Protein AF-A0A0V8DMX0-F1 (afdb_monomer)

Structure (mmCIF, N/CA/C/O backbone):
data_AF-A0A0V8DMX0-F1
#
_entry.id   AF-A0A0V8DMX0-F1
#
loop_
_atom_site.group_PDB
_atom_site.id
_atom_site.type_symbol
_atom_site.label_atom_id
_atom_s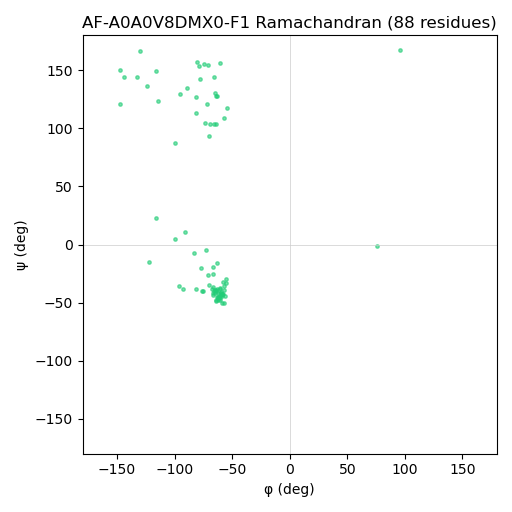ite.label_alt_id
_atom_site.label_comp_id
_atom_site.label_asym_id
_atom_site.label_entity_id
_atom_site.label_seq_id
_atom_site.pdbx_PDB_ins_code
_atom_site.Cartn_x
_atom_site.Cartn_y
_atom_site.Cartn_z
_atom_site.occupancy
_atom_site.B_iso_or_equiv
_atom_site.auth_seq_id
_atom_site.auth_comp_id
_atom_site.auth_asym_id
_atom_site.auth_atom_id
_atom_site.pdbx_PDB_model_num
ATOM 1 N N . MET A 1 1 ? 15.510 7.683 -43.086 1.00 52.50 1 MET A N 1
ATOM 2 C CA . MET A 1 1 ? 16.169 7.151 -41.869 1.00 52.50 1 MET A CA 1
ATOM 3 C C . MET A 1 1 ? 16.702 5.768 -42.197 1.00 52.50 1 MET A C 1
ATOM 5 O O . MET A 1 1 ? 15.938 4.951 -42.692 1.00 52.50 1 MET A O 1
ATOM 9 N N . ASN A 1 2 ? 17.999 5.542 -41.999 1.00 59.66 2 ASN A N 1
ATOM 10 C CA . ASN A 1 2 ? 18.715 4.358 -42.490 1.00 59.66 2 ASN A CA 1
ATOM 11 C C . ASN A 1 2 ? 18.447 3.141 -41.580 1.00 59.66 2 ASN A C 1
ATOM 13 O O . ASN A 1 2 ? 18.166 3.317 -40.392 1.00 59.66 2 ASN A O 1
ATOM 17 N N . GLN A 1 3 ? 18.542 1.920 -42.120 1.00 61.50 3 GLN A N 1
ATOM 18 C CA . GLN A 1 3 ? 18.227 0.663 -41.412 1.00 61.50 3 GLN A CA 1
A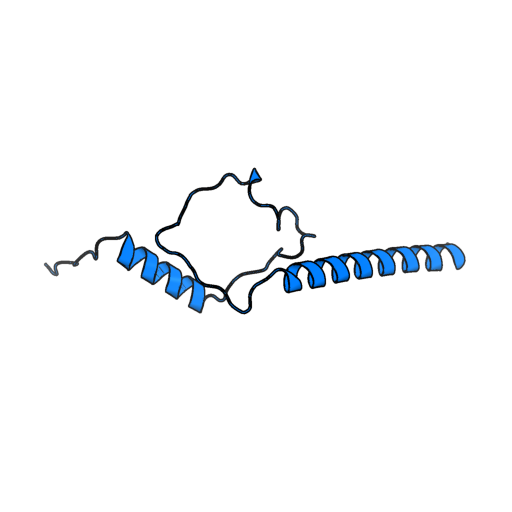TOM 19 C C . GLN A 1 3 ? 19.005 0.486 -40.090 1.00 61.50 3 GLN A C 1
ATOM 21 O O . GLN A 1 3 ? 18.457 -0.018 -39.109 1.00 61.50 3 GLN A O 1
ATOM 26 N N . GLU A 1 4 ? 20.237 0.990 -40.014 1.00 60.31 4 GLU A N 1
ATOM 27 C CA . GLU A 1 4 ? 21.072 0.946 -38.805 1.00 60.31 4 GLU A CA 1
ATOM 28 C C . GLU A 1 4 ? 20.512 1.797 -37.649 1.00 60.31 4 GLU A C 1
ATOM 30 O O . GLU A 1 4 ? 20.527 1.376 -36.490 1.00 60.31 4 GLU A O 1
ATOM 35 N N . GLY A 1 5 ? 19.920 2.959 -37.952 1.00 61.62 5 GLY A N 1
ATOM 36 C CA . GLY A 1 5 ? 19.305 3.835 -36.946 1.00 61.62 5 GLY A CA 1
ATOM 37 C C . GLY A 1 5 ? 18.007 3.268 -36.355 1.00 61.62 5 GLY A C 1
ATOM 38 O O . GLY A 1 5 ? 17.659 3.553 -35.208 1.00 61.62 5 GLY A O 1
ATOM 39 N N . ILE A 1 6 ? 17.304 2.423 -37.115 1.00 63.62 6 ILE A N 1
ATOM 40 C CA . ILE A 1 6 ? 16.083 1.735 -36.670 1.00 63.62 6 ILE A CA 1
ATOM 41 C C . ILE A 1 6 ? 16.444 0.587 -35.709 1.00 63.62 6 ILE A C 1
ATOM 43 O O . ILE A 1 6 ? 15.796 0.423 -34.673 1.00 63.62 6 ILE A O 1
ATOM 47 N N . SER A 1 7 ? 17.524 -0.149 -35.995 1.00 68.00 7 SER A N 1
ATOM 48 C CA . SER A 1 7 ? 18.028 -1.238 -35.144 1.00 68.00 7 SER A CA 1
ATOM 49 C C . SER A 1 7 ? 18.492 -0.742 -33.763 1.00 68.00 7 SER A C 1
ATOM 51 O O . SER A 1 7 ? 18.080 -1.282 -32.732 1.00 68.00 7 SER A O 1
ATOM 53 N N . ALA A 1 8 ? 19.254 0.359 -33.717 1.00 73.31 8 ALA A N 1
ATOM 54 C CA . ALA A 1 8 ? 19.721 0.957 -32.461 1.00 73.31 8 ALA A CA 1
ATOM 55 C C . ALA A 1 8 ? 18.569 1.469 -31.570 1.00 73.31 8 ALA A C 1
ATOM 57 O O . ALA A 1 8 ? 18.588 1.298 -30.348 1.00 73.31 8 ALA A O 1
ATOM 58 N N . SER A 1 9 ? 17.527 2.049 -32.179 1.00 80.31 9 SER A N 1
ATOM 59 C CA . SER A 1 9 ? 16.322 2.506 -31.470 1.00 80.31 9 SER A CA 1
ATOM 60 C C . SER A 1 9 ? 15.546 1.343 -30.842 1.00 80.31 9 SER A C 1
ATOM 62 O O . SER A 1 9 ? 15.113 1.423 -29.689 1.00 80.31 9 SER A O 1
ATOM 64 N N . ASN A 1 10 ? 15.423 0.227 -31.565 1.00 84.62 10 ASN A N 1
ATOM 65 C CA . ASN A 1 10 ? 14.764 -0.976 -31.062 1.00 84.62 10 ASN A CA 1
ATOM 66 C C . ASN A 1 10 ? 15.546 -1.619 -29.911 1.00 84.62 10 ASN A C 1
ATOM 68 O O . ASN A 1 10 ? 14.948 -1.974 -28.894 1.00 84.62 10 ASN A O 1
ATOM 72 N N . HIS A 1 11 ? 16.877 -1.688 -30.014 1.00 88.88 11 HIS A N 1
ATOM 73 C CA . HIS A 1 11 ? 17.724 -2.193 -28.933 1.00 88.88 11 HIS A CA 1
ATOM 74 C C . HIS A 1 11 ? 17.553 -1.381 -27.636 1.00 88.88 11 HIS A C 1
ATOM 76 O O . HIS A 1 11 ? 17.401 -1.951 -26.554 1.00 88.88 11 HIS A O 1
ATOM 82 N N . LEU A 1 12 ? 17.495 -0.047 -27.738 1.00 91.69 12 LEU A N 1
ATOM 83 C CA . LEU A 1 12 ? 17.283 0.827 -26.581 1.00 91.69 12 LEU A CA 1
ATOM 84 C C . LEU A 1 12 ? 15.909 0.619 -25.925 1.00 91.69 12 LEU A C 1
ATOM 86 O O . LEU A 1 12 ? 15.809 0.640 -24.698 1.00 91.69 12 LEU A O 1
ATOM 90 N N . LYS A 1 13 ? 14.852 0.415 -26.721 1.00 92.12 13 LYS A N 1
ATOM 91 C CA . LYS A 1 13 ? 13.509 0.112 -26.199 1.00 92.12 13 LYS A CA 1
ATOM 92 C C . LYS A 1 13 ? 13.490 -1.217 -25.447 1.00 92.12 13 LYS A C 1
ATOM 94 O O . LYS A 1 13 ? 13.041 -1.250 -24.307 1.00 92.12 13 LYS A O 1
ATOM 99 N N . ILE A 1 14 ? 14.047 -2.274 -26.041 1.00 93.69 14 ILE A N 1
ATOM 100 C CA . ILE A 1 14 ? 14.123 -3.604 -25.416 1.00 93.69 14 ILE A CA 1
ATOM 101 C C . ILE A 1 14 ? 14.890 -3.536 -24.092 1.00 93.69 14 ILE A C 1
ATOM 103 O O . ILE A 1 14 ? 14.447 -4.099 -23.094 1.00 93.69 14 ILE A O 1
ATOM 107 N N . LYS A 1 15 ? 16.008 -2.802 -24.053 1.00 94.69 15 LYS A N 1
ATOM 108 C CA . LYS A 1 15 ? 16.784 -2.616 -22.821 1.00 94.69 15 LYS A CA 1
ATOM 109 C C . LYS A 1 15 ? 15.959 -1.950 -21.713 1.00 94.69 15 LYS A C 1
ATOM 111 O O . LYS A 1 15 ? 15.997 -2.413 -20.578 1.00 94.69 15 LYS A O 1
ATOM 116 N N . LYS A 1 16 ? 15.182 -0.910 -22.038 1.00 91.88 16 LYS A N 1
ATOM 117 C CA . LYS A 1 16 ? 14.306 -0.228 -21.068 1.00 91.88 16 LYS A CA 1
ATOM 118 C C . LYS A 1 16 ? 13.230 -1.158 -20.498 1.00 91.88 16 LYS A C 1
ATOM 120 O O . LYS A 1 16 ? 13.036 -1.170 -19.287 1.00 91.88 16 LYS A O 1
ATOM 125 N N . GLU A 1 17 ? 12.575 -1.947 -21.346 1.00 92.50 17 GLU A N 1
ATOM 126 C CA . GLU A 1 17 ? 11.565 -2.931 -20.920 1.00 92.50 17 GLU A CA 1
ATOM 127 C C . GLU A 1 17 ? 12.171 -4.040 -20.047 1.00 92.50 17 GLU A C 1
ATOM 129 O O . GLU A 1 17 ? 11.599 -4.436 -19.028 1.00 92.50 17 GLU A O 1
ATOM 134 N N . LEU A 1 18 ? 13.372 -4.507 -20.403 1.00 95.38 18 LEU A N 1
ATOM 135 C CA . LEU A 1 18 ? 14.120 -5.486 -19.617 1.00 95.38 18 LEU A CA 1
ATOM 136 C C . LEU A 1 18 ? 14.461 -4.935 -18.225 1.00 95.38 18 LEU A C 1
ATOM 138 O O . LEU A 1 18 ? 14.264 -5.619 -17.220 1.00 95.38 18 LEU A O 1
ATOM 142 N N . ASP A 1 19 ? 14.953 -3.698 -18.158 1.00 93.94 19 ASP A N 1
ATOM 143 C CA . ASP A 1 19 ? 15.293 -3.042 -16.895 1.00 93.94 19 ASP A CA 1
ATOM 144 C C . ASP A 1 19 ? 14.044 -2.804 -16.032 1.00 93.94 19 ASP A C 1
ATOM 146 O O . ASP A 1 19 ? 14.078 -3.037 -14.821 1.00 93.94 19 ASP A O 1
ATOM 150 N N . TYR A 1 20 ? 12.916 -2.426 -16.641 1.00 92.00 20 TYR A N 1
ATOM 151 C CA . TYR A 1 20 ? 11.635 -2.324 -15.940 1.00 92.00 20 TYR A CA 1
ATOM 152 C C . TYR A 1 20 ? 11.184 -3.681 -15.384 1.00 92.00 20 TYR A C 1
ATOM 154 O O . TYR A 1 20 ? 10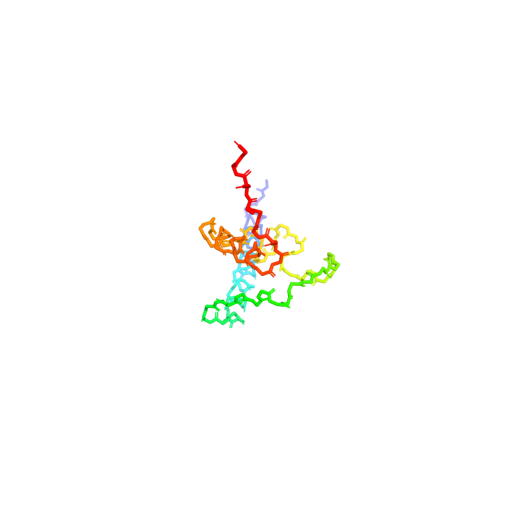.893 -3.790 -14.194 1.00 92.00 20 TYR A O 1
ATOM 162 N N . THR A 1 21 ? 11.223 -4.738 -16.196 1.00 94.38 21 THR A N 1
ATOM 163 C CA . THR A 1 21 ? 10.836 -6.094 -15.776 1.00 94.38 21 THR A CA 1
ATOM 164 C C . THR A 1 21 ? 11.694 -6.590 -14.611 1.00 94.38 21 THR A C 1
ATOM 166 O O . THR A 1 21 ? 11.176 -7.149 -13.644 1.00 94.38 21 THR A O 1
ATOM 169 N N . LYS A 1 22 ? 13.007 -6.326 -14.641 1.00 95.88 22 LYS A N 1
ATOM 170 C CA . LYS A 1 22 ? 13.910 -6.639 -13.522 1.00 95.88 22 LYS A CA 1
ATOM 171 C C . LYS A 1 22 ? 13.516 -5.908 -12.239 1.00 95.88 22 LYS A C 1
ATOM 173 O O . LYS A 1 22 ? 13.539 -6.519 -11.172 1.00 95.88 22 LYS A O 1
ATOM 178 N N . ARG A 1 23 ? 13.136 -4.625 -12.328 1.00 93.88 23 ARG A N 1
ATOM 179 C CA . ARG A 1 23 ? 12.621 -3.871 -11.170 1.00 93.88 23 ARG A CA 1
ATOM 180 C C . ARG A 1 23 ? 11.346 -4.503 -10.619 1.00 93.88 23 ARG A C 1
ATOM 182 O O . ARG A 1 23 ? 11.259 -4.683 -9.410 1.00 93.88 23 ARG A O 1
ATOM 189 N N . VAL A 1 24 ? 10.408 -4.885 -11.489 1.00 93.25 24 VAL A N 1
ATOM 190 C CA . VAL A 1 24 ? 9.150 -5.542 -11.092 1.00 93.25 24 VAL A CA 1
ATOM 191 C C . VAL A 1 24 ? 9.422 -6.839 -10.331 1.00 93.25 24 VAL A C 1
ATOM 193 O O . VAL A 1 24 ? 8.923 -7.016 -9.222 1.00 93.25 24 VAL A O 1
ATOM 196 N N . ILE A 1 25 ? 10.268 -7.716 -10.879 1.00 95.12 25 ILE A N 1
ATOM 197 C CA . ILE A 1 25 ? 10.642 -8.986 -10.236 1.00 95.12 25 ILE A CA 1
ATOM 198 C C . ILE A 1 25 ? 11.287 -8.736 -8.869 1.00 95.12 25 ILE A C 1
ATOM 200 O O . ILE A 1 25 ? 10.954 -9.402 -7.890 1.00 95.12 25 ILE A O 1
ATOM 204 N N . ASN A 1 26 ? 12.194 -7.761 -8.787 1.00 94.38 26 ASN A N 1
ATOM 205 C CA . ASN A 1 26 ? 12.861 -7.424 -7.537 1.00 94.38 26 ASN A CA 1
ATOM 206 C C . ASN A 1 26 ? 11.879 -6.929 -6.464 1.00 94.38 26 ASN A C 1
ATOM 208 O O . ASN A 1 26 ? 12.002 -7.333 -5.311 1.00 94.38 26 ASN A O 1
ATOM 212 N N . GLU A 1 27 ? 10.900 -6.093 -6.821 1.00 91.88 27 GLU A N 1
ATOM 213 C CA . GLU A 1 27 ? 9.872 -5.653 -5.869 1.00 91.88 27 GLU A CA 1
ATOM 214 C C . GLU A 1 27 ? 8.970 -6.804 -5.422 1.00 91.88 27 GLU A C 1
ATOM 216 O O . GLU A 1 27 ? 8.745 -6.955 -4.224 1.00 91.88 27 GLU A O 1
ATOM 221 N N . ILE A 1 28 ? 8.531 -7.672 -6.340 1.00 90.81 28 ILE A N 1
ATOM 222 C CA . ILE A 1 28 ? 7.737 -8.864 -5.991 1.00 90.81 28 ILE A CA 1
ATOM 223 C C . ILE A 1 28 ? 8.502 -9.755 -5.002 1.00 90.81 28 ILE A C 1
ATOM 225 O O . ILE A 1 28 ? 7.929 -10.204 -4.012 1.00 90.81 28 ILE A O 1
ATOM 229 N N . ASN A 1 29 ? 9.806 -9.959 -5.214 1.00 92.88 29 ASN A N 1
ATOM 230 C CA . ASN A 1 29 ? 10.639 -10.788 -4.337 1.00 92.88 29 ASN A CA 1
ATOM 231 C C . ASN A 1 29 ? 10.820 -10.208 -2.925 1.00 92.88 29 ASN A C 1
ATOM 233 O O . ASN A 1 29 ? 11.065 -10.961 -1.984 1.00 92.88 29 ASN A O 1
ATOM 237 N N . LYS A 1 30 ? 10.707 -8.885 -2.754 1.00 90.25 30 LYS A N 1
ATOM 238 C CA . LYS A 1 30 ? 10.751 -8.240 -1.429 1.00 90.25 30 LYS A CA 1
ATOM 239 C C . LYS A 1 30 ? 9.439 -8.391 -0.659 1.00 90.25 30 LYS A C 1
ATOM 241 O O . LYS A 1 30 ? 9.426 -8.212 0.561 1.00 90.25 30 LYS A O 1
ATOM 246 N N . MET A 1 31 ? 8.333 -8.671 -1.347 1.00 88.06 31 MET A N 1
ATOM 247 C CA . MET A 1 31 ? 7.019 -8.770 -0.722 1.00 88.06 31 MET A CA 1
ATOM 248 C C . MET A 1 31 ? 6.842 -10.103 0.001 1.00 88.06 31 MET A C 1
ATOM 250 O O . MET A 1 31 ? 7.270 -11.164 -0.449 1.00 88.06 31 MET A O 1
ATOM 254 N N . LYS A 1 32 ? 6.159 -10.054 1.146 1.00 87.94 32 LYS A N 1
ATOM 255 C CA . LYS A 1 32 ? 5.759 -11.262 1.870 1.00 87.94 32 LYS A CA 1
ATOM 256 C C . LYS A 1 32 ? 4.595 -11.943 1.150 1.00 87.94 32 LYS A C 1
ATOM 258 O O . LYS A 1 32 ? 3.809 -11.303 0.453 1.00 87.94 32 LYS A O 1
ATOM 263 N N . LYS A 1 33 ? 4.453 -13.253 1.365 1.00 86.69 33 LYS A N 1
ATOM 264 C CA . LYS A 1 33 ? 3.296 -14.013 0.885 1.00 86.69 33 LYS A CA 1
ATOM 265 C C . LYS A 1 33 ? 2.055 -13.604 1.688 1.00 86.69 33 LYS A C 1
ATOM 267 O O . LYS A 1 33 ? 1.795 -14.151 2.756 1.00 86.69 33 LYS A O 1
ATOM 272 N N . GLY A 1 34 ? 1.314 -12.637 1.155 1.00 85.81 34 GLY A N 1
ATOM 273 C CA . GLY A 1 34 ? 0.119 -12.062 1.771 1.00 85.81 34 GLY A CA 1
ATOM 274 C C . GLY A 1 34 ? 0.392 -10.774 2.551 1.00 85.81 34 GLY A C 1
ATOM 275 O O . GLY A 1 34 ? 1.534 -10.426 2.848 1.00 85.81 34 GLY A O 1
ATOM 276 N N . SER A 1 35 ? -0.693 -10.081 2.893 1.00 85.56 35 SER A N 1
ATOM 277 C CA . SER A 1 35 ? -0.670 -8.784 3.573 1.00 85.56 35 SER A CA 1
ATOM 278 C C . SER A 1 35 ? -1.652 -8.782 4.740 1.00 85.56 35 SER A C 1
ATOM 280 O O . SER A 1 35 ? -2.727 -9.371 4.654 1.00 85.56 35 SER A O 1
ATOM 282 N N . ILE A 1 36 ? -1.288 -8.098 5.825 1.00 89.62 36 ILE A N 1
ATOM 283 C CA . ILE A 1 36 ? -2.136 -7.883 7.003 1.00 89.62 36 ILE A CA 1
ATOM 284 C C . ILE A 1 36 ? -2.223 -6.375 7.227 1.00 89.62 36 ILE A C 1
ATOM 286 O O . ILE A 1 36 ? -1.211 -5.679 7.140 1.00 89.62 36 ILE A O 1
ATOM 290 N N . VAL A 1 37 ? -3.422 -5.875 7.517 1.00 88.38 37 VAL A N 1
ATOM 291 C CA . VAL A 1 37 ? -3.640 -4.463 7.850 1.00 88.38 37 VAL A CA 1
ATOM 292 C C . VAL A 1 37 ? -3.636 -4.295 9.367 1.00 88.38 37 VAL A C 1
ATOM 294 O O . VAL A 1 37 ? -4.346 -5.004 10.080 1.00 88.38 37 VAL A O 1
ATOM 297 N N . LEU A 1 38 ? -2.846 -3.342 9.865 1.00 91.88 38 LEU A N 1
ATOM 298 C CA . LEU A 1 38 ? -2.751 -3.011 11.288 1.00 91.88 38 LEU A CA 1
ATOM 299 C C . LEU A 1 38 ? -3.605 -1.776 11.592 1.00 91.88 38 LEU A C 1
ATOM 301 O O . LEU A 1 38 ? -3.115 -0.650 11.575 1.00 91.88 38 LEU A O 1
ATOM 305 N N . MET A 1 39 ? -4.893 -1.992 11.878 1.00 89.88 39 MET A N 1
ATOM 306 C CA . MET A 1 39 ? -5.873 -0.908 12.065 1.00 89.88 39 MET A CA 1
ATOM 307 C C . MET A 1 39 ? -5.485 0.084 13.169 1.00 89.88 39 MET A C 1
ATOM 309 O O . MET A 1 39 ? -5.699 1.277 13.020 1.00 89.88 39 MET A O 1
ATOM 313 N N . GLY A 1 40 ? -4.854 -0.384 14.249 1.00 89.31 40 GLY A N 1
ATOM 314 C CA . GLY A 1 40 ? -4.404 0.482 15.346 1.00 89.31 40 GLY A CA 1
ATOM 315 C C . GLY A 1 40 ? -3.191 1.367 15.026 1.00 89.31 40 GLY A C 1
ATOM 316 O O . GLY A 1 40 ? -2.786 2.150 15.878 1.00 89.31 40 GLY A O 1
ATOM 317 N N . GLN A 1 41 ? -2.582 1.234 13.841 1.00 92.00 41 GLN A N 1
ATOM 318 C CA . GLN A 1 41 ? -1.359 1.948 13.440 1.00 92.00 41 GLN A CA 1
ATOM 319 C C . GLN A 1 41 ? -1.577 2.893 12.251 1.00 92.00 41 GLN A C 1
ATOM 321 O O . GLN A 1 41 ? -0.638 3.234 11.529 1.00 92.00 41 GLN A O 1
ATOM 326 N N . ILE A 1 42 ? -2.816 3.326 12.029 1.00 92.12 42 ILE A N 1
ATOM 327 C CA . ILE A 1 42 ? -3.111 4.321 11.001 1.00 92.12 42 ILE A CA 1
ATOM 328 C C . ILE A 1 42 ? -2.446 5.637 11.386 1.00 92.12 42 ILE A C 1
ATOM 330 O O . ILE A 1 42 ? -2.566 6.112 12.514 1.00 92.12 42 ILE A O 1
ATOM 334 N N . THR A 1 43 ? -1.728 6.225 10.436 1.00 94.25 43 THR A N 1
ATOM 335 C CA . THR A 1 43 ? -0.976 7.451 10.667 1.00 94.25 43 THR A CA 1
ATOM 336 C C . THR A 1 43 ? -0.932 8.315 9.418 1.00 94.25 43 THR A C 1
ATOM 338 O O . THR A 1 43 ? -0.961 7.819 8.289 1.00 94.25 43 THR A O 1
ATOM 341 N N . THR A 1 44 ? -0.843 9.623 9.627 1.00 96.25 44 THR A N 1
ATOM 342 C CA . THR A 1 44 ? -0.631 10.587 8.553 1.00 96.25 44 THR A CA 1
ATOM 343 C C . THR A 1 44 ? 0.851 10.632 8.215 1.00 96.25 44 THR A C 1
ATOM 345 O O . THR A 1 44 ? 1.696 10.871 9.077 1.00 96.25 44 THR A O 1
ATOM 348 N N . ILE A 1 45 ? 1.178 10.452 6.938 1.00 96.44 45 ILE A N 1
ATOM 349 C CA . ILE A 1 45 ? 2.546 10.579 6.438 1.00 96.44 45 ILE A CA 1
ATOM 350 C C . ILE A 1 45 ? 2.653 11.727 5.437 1.00 96.44 45 ILE A C 1
ATOM 352 O O . ILE A 1 45 ? 1.721 12.034 4.696 1.00 96.44 45 ILE A O 1
ATOM 356 N N . SER A 1 46 ? 3.829 12.348 5.384 1.00 97.75 46 SER A N 1
ATOM 357 C CA . SER A 1 46 ? 4.183 13.262 4.297 1.00 97.75 46 SER A CA 1
ATOM 358 C C . SER A 1 46 ? 4.276 12.499 2.971 1.00 97.75 46 SER A C 1
ATOM 360 O O . SER A 1 46 ? 4.803 11.386 2.931 1.00 97.75 46 SER A O 1
ATOM 362 N N . LYS A 1 47 ? 3.866 13.141 1.867 1.00 93.25 47 LYS A N 1
ATOM 363 C CA . LYS A 1 47 ? 4.029 12.600 0.504 1.00 93.25 47 LYS A CA 1
ATOM 364 C C . LYS A 1 47 ? 5.487 12.243 0.183 1.00 93.25 47 LYS A C 1
ATOM 366 O O . LYS A 1 47 ? 5.724 11.298 -0.556 1.00 93.25 47 LYS A O 1
ATOM 371 N N . MET A 1 48 ? 6.463 12.939 0.779 1.00 94.69 48 MET A N 1
ATOM 372 C CA . MET A 1 48 ? 7.894 12.660 0.576 1.00 94.69 48 MET A CA 1
ATOM 373 C C . MET A 1 48 ? 8.338 11.298 1.131 1.00 94.69 48 MET A C 1
ATOM 375 O O . MET A 1 48 ? 9.387 10.801 0.729 1.00 94.69 48 MET A O 1
ATOM 379 N N . ARG A 1 49 ? 7.567 10.696 2.051 1.00 95.88 49 ARG A N 1
ATOM 380 C CA . ARG A 1 49 ? 7.854 9.365 2.615 1.00 95.88 49 ARG A CA 1
ATOM 381 C C . ARG A 1 49 ? 7.362 8.215 1.730 1.00 95.88 49 ARG A C 1
ATOM 383 O O . ARG A 1 49 ? 7.659 7.064 2.033 1.00 95.88 49 ARG A O 1
ATOM 390 N N . ILE A 1 50 ? 6.618 8.501 0.660 1.00 93.19 50 ILE A N 1
ATOM 391 C CA . ILE A 1 50 ? 6.182 7.491 -0.308 1.00 93.19 50 ILE A CA 1
ATOM 392 C C . ILE A 1 50 ? 7.348 7.239 -1.273 1.00 93.19 50 ILE A C 1
ATOM 394 O O . ILE A 1 50 ? 7.768 8.139 -2.002 1.00 93.19 50 ILE A O 1
ATOM 398 N N . TYR A 1 51 ? 7.919 6.030 -1.233 1.00 91.00 51 TYR A N 1
ATOM 399 C CA . TYR A 1 51 ? 9.102 5.673 -2.028 1.00 91.00 51 TYR A CA 1
ATOM 400 C C . TYR A 1 51 ? 8.770 5.035 -3.381 1.00 91.00 51 TYR A C 1
ATOM 402 O O . TYR A 1 51 ? 9.447 5.338 -4.360 1.00 91.00 51 TYR A O 1
ATOM 410 N N . ASP A 1 52 ? 7.742 4.192 -3.427 1.00 90.31 52 ASP A N 1
ATOM 411 C CA . ASP A 1 52 ? 7.187 3.572 -4.631 1.00 90.31 52 ASP A CA 1
ATOM 412 C C . ASP A 1 52 ? 5.671 3.399 -4.386 1.00 90.31 52 ASP A C 1
ATOM 414 O O . ASP A 1 52 ? 5.309 2.790 -3.372 1.00 90.31 52 ASP A O 1
ATOM 418 N N . PRO A 1 53 ? 4.778 3.979 -5.209 1.00 93.44 53 PRO A N 1
ATOM 419 C CA . PRO A 1 53 ? 5.057 4.765 -6.411 1.00 93.44 53 PRO A CA 1
ATOM 420 C C . PRO A 1 53 ? 5.243 6.267 -6.123 1.00 93.44 53 PRO A C 1
ATOM 422 O O . PRO A 1 53 ? 4.435 6.884 -5.427 1.00 93.44 53 PRO A O 1
ATOM 425 N N . LYS A 1 54 ? 6.273 6.888 -6.712 1.00 91.94 54 LYS A N 1
ATOM 426 C CA . LYS A 1 54 ? 6.415 8.358 -6.803 1.00 91.94 54 LYS A CA 1
ATOM 427 C C . LYS A 1 54 ? 5.896 8.884 -8.138 1.00 91.94 54 LYS A C 1
ATOM 429 O O . LYS A 1 54 ? 5.321 9.970 -8.204 1.00 91.94 54 LYS A O 1
ATOM 434 N N . ASN A 1 55 ? 6.096 8.102 -9.197 1.00 89.50 55 ASN A N 1
ATOM 435 C CA . ASN A 1 55 ? 5.858 8.480 -10.582 1.00 89.50 55 ASN A CA 1
ATOM 436 C C . ASN A 1 55 ? 5.014 7.411 -11.291 1.00 89.50 55 ASN A C 1
ATOM 438 O O . ASN A 1 55 ? 4.923 6.265 -10.858 1.00 89.50 55 ASN A O 1
ATOM 44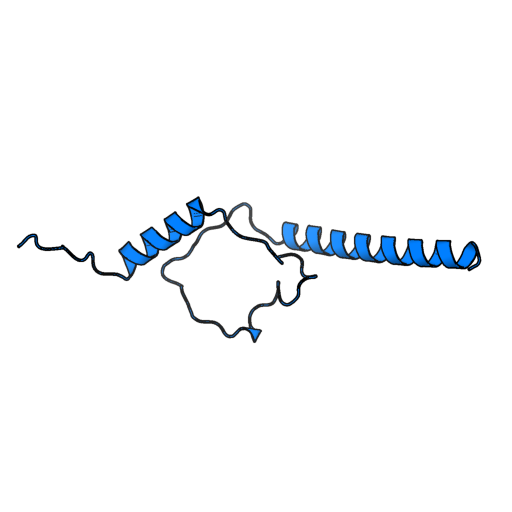2 N N . LYS A 1 56 ? 4.486 7.742 -12.477 1.00 87.44 56 LYS A N 1
ATOM 443 C CA . LYS A 1 56 ? 3.712 6.792 -13.298 1.00 87.44 56 LYS A CA 1
ATOM 444 C C . LYS A 1 56 ? 4.509 5.570 -13.794 1.00 87.44 56 LYS A C 1
ATOM 446 O O . LYS A 1 56 ? 3.911 4.600 -14.244 1.00 87.44 56 LYS A O 1
ATOM 451 N N . PHE A 1 57 ? 5.837 5.636 -13.740 1.00 87.25 57 PHE A N 1
ATOM 452 C CA . PHE A 1 57 ? 6.757 4.590 -14.206 1.00 87.25 57 PHE A CA 1
ATOM 453 C C . PHE A 1 57 ? 7.305 3.714 -13.068 1.00 87.25 57 PHE A C 1
ATOM 455 O O . PHE A 1 57 ? 8.200 2.890 -13.285 1.00 87.25 57 PHE A O 1
ATOM 462 N N . ASP A 1 58 ? 6.830 3.934 -11.843 1.00 91.56 58 ASP A N 1
ATOM 463 C CA . ASP A 1 58 ? 7.205 3.104 -10.707 1.00 91.56 58 ASP A CA 1
ATOM 464 C C . ASP A 1 58 ? 6.414 1.804 -10.675 1.00 91.56 58 ASP A C 1
ATOM 466 O O . ASP A 1 58 ? 5.355 1.680 -11.294 1.00 91.56 58 ASP A O 1
ATOM 470 N N . VAL A 1 59 ? 6.984 0.805 -10.006 1.00 93.06 59 VAL A N 1
ATOM 471 C CA . VAL A 1 59 ? 6.524 -0.580 -10.110 1.00 93.06 59 VAL A CA 1
ATOM 472 C C . VAL A 1 59 ? 5.137 -0.740 -9.502 1.00 93.06 59 VAL A C 1
ATOM 474 O O . VAL A 1 59 ? 4.310 -1.457 -10.061 1.00 93.06 59 VAL A O 1
ATOM 477 N N . LEU A 1 60 ? 4.859 -0.050 -8.394 1.00 91.88 60 LEU A N 1
ATOM 478 C CA . LEU A 1 60 ? 3.580 -0.147 -7.692 1.00 91.88 60 LEU A CA 1
ATOM 479 C C . LEU A 1 60 ? 2.558 0.888 -8.166 1.00 91.88 60 LEU A C 1
ATOM 481 O O . LEU A 1 60 ? 1.502 1.051 -7.552 1.00 91.88 60 LEU A O 1
ATOM 485 N N . ASN A 1 61 ? 2.836 1.590 -9.268 1.00 93.00 61 ASN A N 1
ATOM 486 C CA . ASN A 1 61 ? 1.883 2.538 -9.820 1.00 93.00 61 ASN A CA 1
ATOM 487 C C . ASN A 1 61 ? 0.604 1.817 -10.276 1.00 93.00 61 ASN A C 1
ATOM 489 O O . ASN A 1 61 ? 0.648 0.854 -11.036 1.00 93.00 61 ASN A O 1
ATOM 493 N N . GLY A 1 62 ? 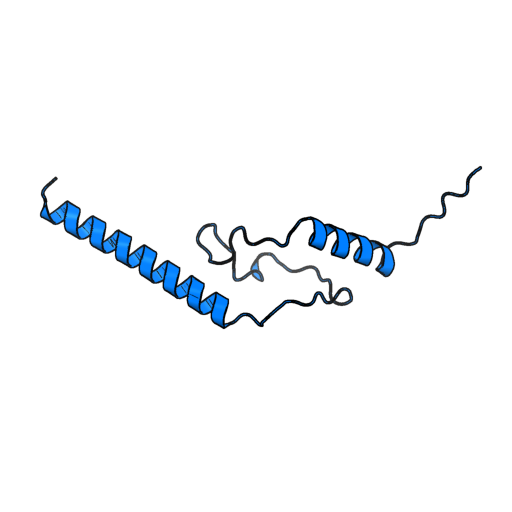-0.549 2.305 -9.816 1.00 90.56 62 GLY A N 1
ATOM 494 C CA . GLY A 1 62 ? -1.852 1.706 -10.112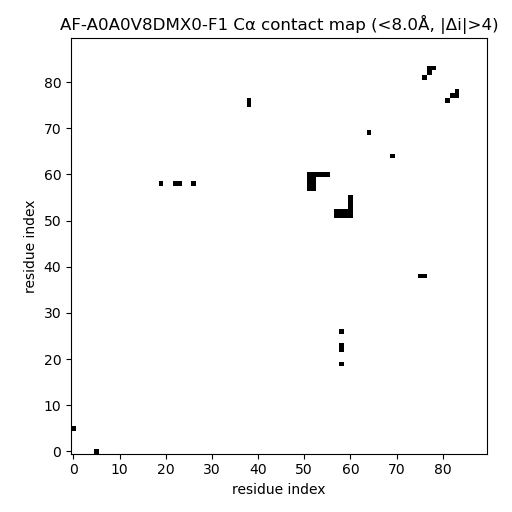 1.00 90.56 62 GLY A CA 1
ATOM 495 C C . GLY A 1 62 ? -2.162 0.424 -9.331 1.00 90.56 62 GLY A C 1
ATOM 496 O O . GLY A 1 62 ? -3.267 -0.099 -9.467 1.00 90.56 62 GLY A O 1
ATOM 497 N N . VAL A 1 63 ? -1.247 -0.064 -8.484 1.00 91.31 63 VAL A N 1
ATOM 498 C CA . VAL A 1 63 ? -1.515 -1.214 -7.614 1.00 91.31 63 VAL A CA 1
ATOM 499 C C . VAL A 1 63 ? -2.480 -0.791 -6.509 1.00 91.31 63 VAL A C 1
ATOM 501 O O . VAL A 1 63 ? -2.213 0.119 -5.725 1.00 91.31 63 VAL A O 1
ATOM 504 N N . ARG A 1 64 ? -3.624 -1.471 -6.451 1.00 90.62 64 ARG A N 1
ATOM 505 C CA . ARG A 1 64 ? -4.709 -1.223 -5.501 1.00 90.62 64 ARG A CA 1
ATOM 506 C C . ARG A 1 64 ? -5.339 -2.554 -5.096 1.00 90.62 64 ARG A C 1
ATOM 508 O O . ARG A 1 64 ? -5.461 -3.463 -5.911 1.00 90.62 64 ARG A O 1
ATOM 515 N N . VAL A 1 65 ? -5.758 -2.655 -3.837 1.00 91.38 65 VAL A N 1
ATOM 516 C CA . VAL A 1 65 ? -6.579 -3.774 -3.349 1.00 91.38 65 VAL A CA 1
ATOM 517 C C . VAL A 1 65 ? -8.005 -3.702 -3.911 1.00 91.38 65 VAL A C 1
ATOM 519 O O . VAL A 1 65 ? -8.488 -2.625 -4.261 1.00 91.38 65 VAL A O 1
ATOM 522 N N . SER A 1 66 ? -8.692 -4.842 -4.008 1.00 94.88 66 SER A N 1
ATOM 523 C CA . SER A 1 66 ? -10.063 -4.889 -4.531 1.00 94.88 66 SER A CA 1
ATOM 524 C C . SER A 1 66 ? -11.035 -4.053 -3.691 1.00 94.88 66 SER A C 1
ATOM 526 O O . SER A 1 66 ? -10.803 -3.812 -2.505 1.00 94.88 66 SER A O 1
ATOM 528 N N . ASN A 1 67 ? -12.144 -3.634 -4.307 1.00 96.75 67 ASN A N 1
ATOM 529 C CA . ASN A 1 67 ? -13.182 -2.846 -3.636 1.00 96.75 67 ASN A CA 1
ATOM 530 C C . ASN A 1 67 ? -13.717 -3.563 -2.393 1.00 96.75 67 ASN A C 1
ATOM 532 O O . ASN A 1 67 ? -13.715 -2.977 -1.323 1.00 96.75 67 ASN A O 1
ATOM 536 N N . ASP A 1 68 ? -13.993 -4.864 -2.490 1.00 96.62 68 ASP A N 1
ATOM 537 C CA . ASP A 1 68 ? -14.460 -5.666 -1.355 1.00 96.62 68 ASP A CA 1
ATOM 538 C C . ASP A 1 68 ? -13.495 -5.650 -0.155 1.00 96.62 68 ASP A C 1
ATOM 540 O O . ASP A 1 68 ? -13.911 -5.788 0.996 1.00 96.62 68 ASP A O 1
ATOM 544 N N . ILE A 1 69 ? -12.182 -5.540 -0.400 1.00 94.06 69 ILE A N 1
ATOM 545 C CA . ILE A 1 69 ? -11.184 -5.431 0.673 1.00 94.06 69 ILE A CA 1
ATOM 546 C C . ILE A 1 69 ? -11.201 -4.023 1.268 1.00 94.06 69 ILE A C 1
ATOM 548 O O . ILE A 1 69 ? -11.092 -3.891 2.486 1.00 94.06 69 ILE A O 1
ATOM 552 N N . LEU A 1 70 ? -11.354 -2.989 0.439 1.00 94.25 70 LEU A N 1
ATOM 553 C CA . LEU A 1 70 ? -11.496 -1.608 0.907 1.00 94.25 70 LEU A CA 1
ATOM 554 C C . LEU A 1 70 ? -12.740 -1.452 1.781 1.00 94.25 70 LEU A C 1
ATOM 556 O O . LEU A 1 70 ? -12.620 -0.956 2.895 1.00 94.25 70 LEU A O 1
ATOM 560 N N . ASP A 1 71 ? -13.874 -2.013 1.365 1.00 95.88 71 ASP A N 1
ATOM 561 C CA . ASP A 1 71 ? -15.112 -1.987 2.148 1.00 95.88 71 ASP A CA 1
ATOM 562 C C . ASP A 1 71 ? -14.930 -2.678 3.510 1.00 95.88 71 ASP A C 1
ATOM 564 O O . ASP A 1 71 ? -15.448 -2.233 4.537 1.00 95.88 71 ASP A O 1
ATOM 568 N N . LYS A 1 72 ? -14.155 -3.771 3.567 1.00 94.06 72 LYS A N 1
ATOM 569 C CA . LYS A 1 72 ? -13.811 -4.433 4.839 1.00 94.06 72 LYS A CA 1
ATOM 570 C C . LYS A 1 72 ? -12.948 -3.548 5.736 1.00 94.06 72 LYS A C 1
ATOM 572 O O . LYS A 1 72 ? -13.153 -3.559 6.951 1.00 94.06 72 LYS A O 1
ATOM 577 N N . ILE A 1 73 ? -11.992 -2.815 5.165 1.00 93.19 73 ILE A N 1
ATOM 578 C CA . ILE A 1 73 ? -11.158 -1.860 5.907 1.00 93.19 73 ILE A CA 1
ATOM 579 C C . ILE A 1 73 ? -12.037 -0.733 6.452 1.00 93.19 73 ILE A C 1
ATOM 581 O O . ILE A 1 73 ? -11.969 -0.459 7.648 1.00 93.19 73 ILE A O 1
ATOM 585 N N . ASP A 1 74 ? -12.911 -0.159 5.626 1.00 92.94 74 ASP A N 1
ATOM 586 C CA . ASP A 1 74 ? -13.807 0.935 6.008 1.00 92.94 74 ASP A CA 1
ATOM 587 C C . ASP A 1 74 ? -14.744 0.525 7.145 1.00 92.94 74 ASP A C 1
ATOM 589 O O . ASP A 1 74 ? -14.801 1.189 8.181 1.00 92.94 74 ASP A O 1
ATOM 593 N N . ASN A 1 75 ? -15.392 -0.636 7.036 1.00 92.75 75 ASN A N 1
ATOM 594 C CA . ASN A 1 75 ? -16.229 -1.166 8.115 1.00 92.75 75 ASN A CA 1
ATOM 595 C C . ASN A 1 75 ? -15.446 -1.339 9.428 1.00 92.75 75 ASN A C 1
ATOM 597 O O . ASN A 1 75 ? -15.950 -1.019 10.506 1.00 92.75 75 ASN A O 1
ATOM 601 N N . LYS A 1 76 ? -14.186 -1.793 9.354 1.00 91.25 76 LYS A N 1
ATOM 602 C CA . LYS A 1 76 ? -13.324 -1.902 10.539 1.00 91.25 76 LYS A CA 1
ATOM 603 C C . LYS A 1 76 ? -12.888 -0.547 11.087 1.00 91.25 76 LYS A C 1
ATOM 605 O O . LYS A 1 76 ? -12.803 -0.414 12.303 1.00 91.25 76 LYS A O 1
ATOM 610 N N . LEU A 1 77 ? -12.655 0.458 10.246 1.00 91.94 77 LEU A N 1
ATOM 611 C CA . LEU A 1 77 ? -12.407 1.831 10.701 1.00 91.94 77 LEU A CA 1
ATOM 612 C C . LEU A 1 77 ? -13.598 2.371 11.485 1.00 91.94 77 LEU A C 1
ATOM 614 O O . LEU A 1 77 ? -13.413 2.927 12.570 1.00 91.94 77 LEU A O 1
ATOM 618 N N . HIS A 1 78 ? -14.806 2.162 10.957 1.00 90.81 78 HIS A N 1
ATOM 619 C CA . HIS A 1 78 ? -16.040 2.539 11.629 1.00 90.81 78 HIS A CA 1
ATOM 620 C C . HIS A 1 78 ? -16.144 1.876 13.003 1.00 90.81 78 HIS A C 1
ATOM 622 O O . HIS A 1 78 ? -16.327 2.579 13.990 1.00 90.81 78 HIS A O 1
ATOM 628 N N . ASP A 1 79 ? -15.945 0.560 13.092 1.00 88.00 79 ASP A N 1
ATOM 629 C CA . ASP A 1 79 ? -16.009 -0.163 14.367 1.00 88.00 79 ASP A CA 1
ATOM 630 C C . ASP A 1 79 ? -14.978 0.331 15.404 1.00 88.00 79 ASP A C 1
ATOM 632 O O . ASP A 1 79 ? -15.288 0.385 16.594 1.00 88.00 79 ASP A O 1
ATOM 636 N N . PHE A 1 80 ? -13.753 0.668 14.977 1.00 87.12 80 PHE A N 1
ATOM 637 C CA . PHE A 1 80 ? -12.664 1.060 15.885 1.00 87.12 80 PHE A CA 1
ATOM 638 C C . PHE A 1 80 ? -12.738 2.520 16.342 1.00 87.12 80 PHE A C 1
ATOM 640 O O . PHE A 1 80 ? -12.395 2.815 17.488 1.00 87.12 80 PHE A O 1
ATOM 647 N N . TYR A 1 81 ? -13.138 3.435 15.456 1.00 86.56 81 TYR A N 1
ATOM 648 C CA . TYR A 1 81 ? -12.971 4.876 15.678 1.00 86.56 81 TYR A CA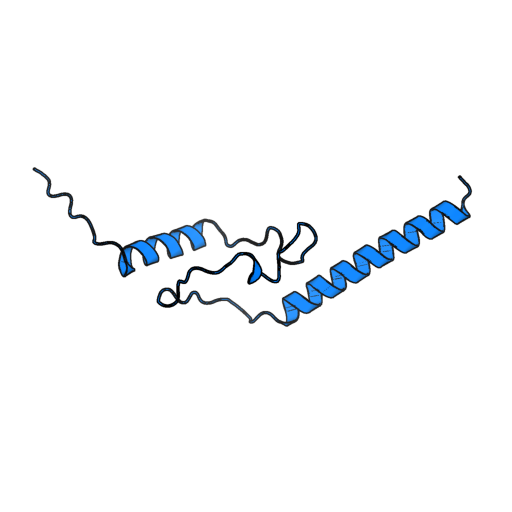 1
ATOM 649 C C . TYR A 1 81 ? -14.273 5.672 15.643 1.00 86.56 81 TYR A C 1
ATOM 651 O O . TYR A 1 81 ? -14.294 6.814 16.104 1.00 86.56 81 TYR A O 1
ATOM 659 N N . LEU A 1 82 ? -15.364 5.102 15.124 1.00 86.94 82 LEU A N 1
ATOM 660 C CA . LEU A 1 82 ? -16.629 5.809 14.966 1.00 86.94 82 LEU A CA 1
ATOM 661 C C . LEU A 1 82 ? -17.696 5.178 15.864 1.00 86.94 82 LEU A C 1
ATOM 663 O O . LEU A 1 82 ? -18.001 3.989 15.817 1.00 86.94 82 LEU A O 1
ATOM 667 N N . LYS A 1 83 ? -18.297 5.997 16.727 1.00 77.00 83 LYS A N 1
ATOM 668 C CA . LYS A 1 83 ? -19.379 5.543 17.602 1.00 77.00 83 LYS A CA 1
ATOM 669 C C . LYS A 1 83 ? -20.569 5.137 16.734 1.00 77.00 83 LYS A C 1
ATOM 671 O O . LYS A 1 83 ? -21.028 5.941 15.925 1.00 77.00 83 LYS A O 1
ATOM 676 N N . LYS A 1 84 ? -21.106 3.925 16.927 1.00 67.81 84 LYS A N 1
ATOM 677 C CA . LYS A 1 84 ? -22.376 3.529 16.300 1.00 67.81 84 LYS A CA 1
ATOM 678 C C . LYS A 1 84 ? -23.445 4.530 16.722 1.00 67.81 84 LYS A C 1
ATOM 680 O O . LYS A 1 84 ? -23.839 4.572 17.890 1.00 67.81 84 LYS A O 1
ATOM 685 N N . ILE A 1 85 ? -23.878 5.360 15.780 1.00 65.56 85 ILE A N 1
ATOM 686 C CA . ILE A 1 85 ? -25.007 6.254 15.986 1.00 65.56 85 ILE A CA 1
ATOM 687 C C . ILE A 1 85 ? -26.222 5.335 16.060 1.00 65.56 85 ILE A C 1
ATOM 689 O O . ILE A 1 85 ? -26.665 4.795 15.051 1.00 65.56 85 ILE A O 1
ATOM 693 N N . LYS A 1 86 ? -26.731 5.102 17.273 1.00 59.81 86 LYS A N 1
ATOM 694 C CA . LYS A 1 86 ? -28.096 4.610 17.420 1.00 59.81 86 LYS A CA 1
ATOM 695 C C . LYS A 1 86 ? -28.976 5.745 16.921 1.00 59.81 86 LYS A C 1
ATOM 697 O O . LYS A 1 86 ? -29.099 6.758 17.607 1.00 59.81 86 LYS A O 1
ATOM 702 N N . ILE A 1 87 ? -29.506 5.610 15.710 1.00 63.31 87 ILE A N 1
ATOM 703 C CA . ILE A 1 87 ? -30.650 6.416 15.307 1.00 63.31 87 ILE A CA 1
ATOM 704 C C . ILE A 1 87 ? -31.750 5.957 16.258 1.00 63.31 87 ILE A C 1
ATOM 706 O O . ILE A 1 87 ? -32.193 4.815 16.210 1.00 63.31 87 ILE A O 1
ATOM 710 N N . VAL A 1 88 ? -32.027 6.786 17.260 1.00 62.38 88 VAL A N 1
ATOM 711 C CA . VAL A 1 88 ? -33.164 6.578 18.144 1.00 62.38 88 VAL A CA 1
ATOM 712 C C . VAL A 1 88 ? -34.360 6.955 17.291 1.00 62.38 88 VAL A C 1
ATOM 714 O O . VAL A 1 88 ? -34.544 8.138 17.003 1.00 62.38 88 VAL A O 1
ATOM 717 N N . ASP A 1 89 ? -35.088 5.948 16.818 1.00 55.16 89 ASP A N 1
ATOM 718 C CA . ASP A 1 89 ? -36.374 6.150 16.165 1.00 55.16 89 ASP A CA 1
ATOM 719 C C . ASP A 1 89 ? -37.253 6.956 17.134 1.00 55.16 89 ASP A C 1
ATOM 721 O O . ASP A 1 89 ? -37.463 6.555 18.283 1.00 55.16 89 ASP A O 1
ATOM 725 N N . LYS A 1 90 ? -37.630 8.160 16.699 1.00 45.19 90 LYS A N 1
ATOM 726 C CA . LYS A 1 90 ? -38.525 9.071 17.417 1.00 45.19 90 LYS A CA 1
ATOM 727 C C . LYS A 1 90 ? -39.972 8.694 17.162 1.00 45.19 90 LYS A C 1
ATOM 729 O O . LYS A 1 90 ? -40.279 8.366 15.996 1.00 45.19 90 LYS A O 1
#

Organism: Lactococcus lactis subsp. lactis (NCBI:txid1360)

InterPro domains:
  IPR011067 Plasmid maintenance toxin/Cell growth inhibitor [G3DSA:2.30.30.110] (6-86)

Secondary structure (DSSP, 8-state):
--HHHHHHHHHHHHHHHHHHHHHHHHHHHHS-SS----GGG-----GGG--S-SSTTSTTTT----HHHHHHHHHHHHHHHS--------

Foldseek 3Di:
DDPVVVVVVVVVVVVVVVVLVVQLVVVVVPDDPDDDDDLVPDDDDDPVPCDPPPDCSGN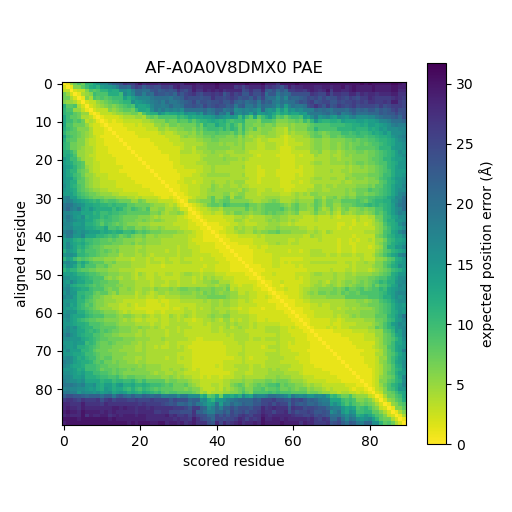CRPPDDDPVVVVVSVVVNCVPPNDPPPPPDD

Radius of gyration: 22.33 Å; Cα contacts (8 Å, |Δi|>4): 23; chains: 1; bounding box: 60×27×61 Å

pLDDT: mean 86.47, std 12.03, range [45.19, 97.75]

Sequence (90 aa):
MNQEGISASNHLKIKKELDYTKRVINEINKMKKGSIVLMGQITTISKMRIYDPKNKFDVLNGVRVSNDILDKIDNKLHDFYLKKIKIVDK

Mean predicted aligned error: 8.53 Å

Solvent-accessible surface area (backbone atoms only — not comparable to full-atom values): 5920 Å² total; per-residue (Å²): 136,59,74,68,64,56,52,55,54,51,53,53,51,54,51,50,54,52,54,50,52,52,51,44,53,54,52,59,70,73,52,67,98,71,87,82,85,64,79,95,67,74,75,91,74,63,76,86,75,51,79,71,46,75,46,89,85,33,80,50,44,90,68,73,80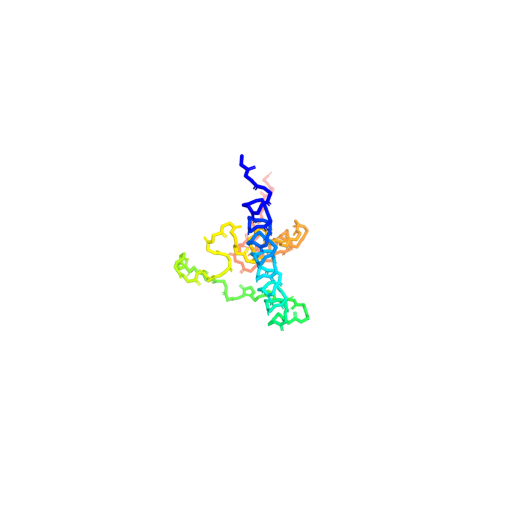,56,68,74,56,51,53,53,49,51,54,50,49,39,71,76,74,45,79,82,77,76,79,73,87,126